Protein AF-A0A6N7M4R5-F1 (afdb_monomer_lite)

Structure (mmCIF, N/CA/C/O backbone):
data_AF-A0A6N7M4R5-F1
#
_entry.id   AF-A0A6N7M4R5-F1
#
loop_
_atom_site.group_PDB
_atom_site.id
_atom_site.type_symbol
_atom_site.label_atom_id
_atom_site.label_alt_id
_atom_site.label_comp_id
_atom_site.label_asym_id
_atom_site.label_entity_id
_atom_site.label_seq_id
_atom_site.pdbx_PDB_ins_code
_atom_site.Cartn_x
_atom_site.Cartn_y
_atom_site.Cartn_z
_atom_site.occupancy
_atom_site.B_iso_or_equiv
_atom_site.auth_seq_id
_atom_site.auth_comp_id
_atom_site.auth_asym_id
_atom_site.auth_atom_id
_atom_site.pdbx_PDB_model_num
ATOM 1 N N . MET A 1 1 ? -28.726 -51.401 -39.408 1.00 42.75 1 MET A N 1
ATOM 2 C CA . MET A 1 1 ? -28.157 -52.614 -40.050 1.00 42.75 1 MET A CA 1
ATOM 3 C C . MET A 1 1 ? -26.645 -52.384 -40.129 1.00 42.75 1 MET A C 1
ATOM 5 O O . MET A 1 1 ? -26.293 -51.389 -40.727 1.00 42.75 1 MET A O 1
ATOM 9 N N . LYS A 1 2 ? -25.696 -53.104 -39.519 1.00 44.41 2 LYS A N 1
ATOM 10 C CA . LYS A 1 2 ? -25.579 -54.486 -39.024 1.00 44.41 2 LYS A CA 1
ATOM 11 C C . LYS A 1 2 ? -24.573 -54.513 -37.855 1.00 44.41 2 LYS A C 1
ATOM 13 O O . LYS A 1 2 ? -23.627 -53.736 -37.839 1.00 44.41 2 LYS A O 1
ATOM 18 N N . LYS A 1 3 ? -24.815 -55.411 -36.899 1.00 46.09 3 LYS A N 1
ATOM 19 C CA . LYS A 1 3 ? -23.907 -55.789 -35.807 1.00 46.09 3 LYS A CA 1
ATOM 20 C C . LYS A 1 3 ? -22.759 -56.659 -36.337 1.00 46.09 3 LYS A C 1
ATOM 22 O O . LYS A 1 3 ? -23.019 -57.433 -37.250 1.00 46.09 3 LYS A O 1
ATOM 27 N N . LEU A 1 4 ? -21.581 -56.586 -35.709 1.00 48.59 4 LEU A N 1
ATOM 28 C CA . LEU A 1 4 ? -20.580 -57.661 -35.503 1.00 48.59 4 LEU A CA 1
ATOM 29 C C . LEU A 1 4 ? -19.401 -56.988 -34.763 1.00 48.59 4 LEU A C 1
ATOM 31 O O . LEU A 1 4 ? -18.758 -56.131 -35.348 1.00 48.59 4 LEU A O 1
ATOM 35 N N . ALA A 1 5 ? -19.140 -57.097 -33.458 1.00 46.94 5 ALA A N 1
ATOM 36 C CA . ALA A 1 5 ? -19.131 -58.211 -32.509 1.00 46.94 5 ALA A CA 1
ATOM 37 C C . ALA A 1 5 ? -18.200 -59.368 -32.914 1.00 46.94 5 ALA A C 1
ATOM 39 O O . ALA A 1 5 ? -18.451 -60.034 -33.911 1.00 46.94 5 ALA A O 1
ATOM 40 N N . SER A 1 6 ? -17.228 -59.645 -32.031 1.00 45.72 6 SER A N 1
ATOM 41 C CA . SER A 1 6 ? -16.276 -60.771 -32.024 1.00 45.72 6 SER A CA 1
ATOM 42 C C . SER A 1 6 ? -15.053 -60.565 -32.932 1.00 45.72 6 SER A C 1
ATOM 44 O O . SER A 1 6 ? -15.195 -60.374 -34.129 1.00 45.72 6 SER A O 1
ATOM 46 N N . LEU A 1 7 ? -13.818 -60.545 -32.422 1.00 45.56 7 LEU A N 1
ATOM 47 C CA . LEU A 1 7 ? -13.189 -61.725 -31.834 1.00 45.56 7 LEU A CA 1
ATOM 48 C C . LEU A 1 7 ? -12.071 -61.352 -30.840 1.00 45.56 7 LEU A C 1
ATOM 50 O O . LEU A 1 7 ? -11.175 -60.570 -31.143 1.00 45.56 7 LEU A O 1
ATOM 54 N N . PHE A 1 8 ? -12.146 -61.966 -29.661 1.00 52.66 8 PHE A N 1
ATOM 55 C CA . PHE A 1 8 ? -11.102 -62.066 -28.644 1.00 52.66 8 PHE A CA 1
ATOM 56 C C . PHE A 1 8 ? -9.754 -62.507 -29.244 1.00 52.66 8 PHE A C 1
ATOM 58 O O . PHE A 1 8 ? -9.657 -63.623 -29.750 1.00 52.66 8 PHE A O 1
ATOM 65 N N . ILE A 1 9 ? -8.697 -61.710 -29.069 1.00 51.97 9 ILE A N 1
ATOM 66 C CA . ILE A 1 9 ? -7.334 -62.243 -28.942 1.00 51.97 9 ILE A CA 1
ATOM 67 C C . ILE A 1 9 ? -6.775 -61.758 -27.609 1.00 51.97 9 ILE A C 1
ATOM 69 O O . ILE A 1 9 ? -6.296 -60.642 -27.435 1.00 51.97 9 ILE A O 1
ATOM 73 N N . ILE A 1 10 ? -6.940 -62.661 -26.653 1.00 54.62 10 ILE A N 1
ATOM 74 C CA . ILE A 1 10 ? -6.154 -62.827 -25.442 1.00 54.62 10 ILE A CA 1
ATOM 75 C C . ILE A 1 10 ? -4.677 -62.734 -25.823 1.00 54.62 10 ILE A C 1
ATOM 77 O O . ILE A 1 10 ? -4.272 -63.417 -26.754 1.00 54.62 10 ILE A O 1
ATOM 81 N N . ILE A 1 11 ? -3.897 -61.941 -25.092 1.00 57.25 11 ILE A N 1
ATOM 82 C CA . ILE A 1 11 ? -2.618 -62.348 -24.497 1.00 57.25 11 ILE A CA 1
ATOM 83 C C . ILE A 1 11 ? -2.231 -61.240 -23.507 1.00 57.25 11 ILE A C 1
ATOM 85 O O . ILE A 1 11 ? -1.875 -60.120 -23.863 1.00 57.25 11 ILE A O 1
ATOM 89 N N . ALA A 1 12 ? -2.364 -61.583 -22.229 1.00 56.31 12 ALA A N 1
ATOM 9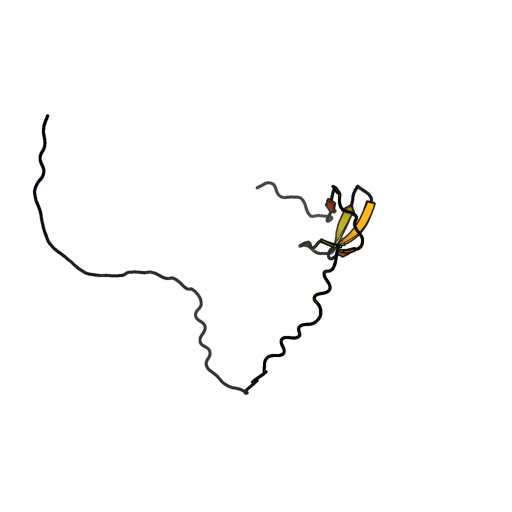0 C CA . ALA A 1 12 ? -1.794 -60.852 -21.119 1.00 56.31 12 ALA A CA 1
ATOM 91 C C . ALA A 1 12 ? -0.269 -60.871 -21.247 1.00 56.31 12 ALA A C 1
ATOM 93 O O . ALA A 1 12 ? 0.337 -61.927 -21.091 1.00 56.31 12 ALA A O 1
ATOM 94 N N . PHE A 1 13 ? 0.346 -59.719 -21.498 1.00 52.47 13 PHE A N 1
ATOM 95 C CA . PHE A 1 13 ? 1.763 -59.518 -21.224 1.00 52.47 13 PHE A CA 1
ATOM 96 C C . PHE A 1 13 ? 1.901 -58.323 -20.283 1.00 52.47 13 PHE A C 1
ATOM 98 O O . PHE A 1 13 ? 1.742 -57.173 -20.670 1.00 52.47 13 PHE A O 1
ATOM 105 N N . PHE A 1 14 ? 2.205 -58.674 -19.036 1.00 52.97 14 PHE A N 1
ATOM 106 C CA . PHE A 1 14 ? 2.961 -57.874 -18.085 1.00 52.97 14 PHE A CA 1
ATOM 107 C C . PHE A 1 14 ? 2.283 -56.597 -17.586 1.00 52.97 14 PHE A C 1
ATOM 109 O O . PHE A 1 14 ? 2.482 -55.487 -18.064 1.00 52.97 14 PHE A O 1
ATOM 116 N N . THR A 1 15 ? 1.565 -56.794 -16.481 1.00 56.84 15 THR A N 1
ATOM 117 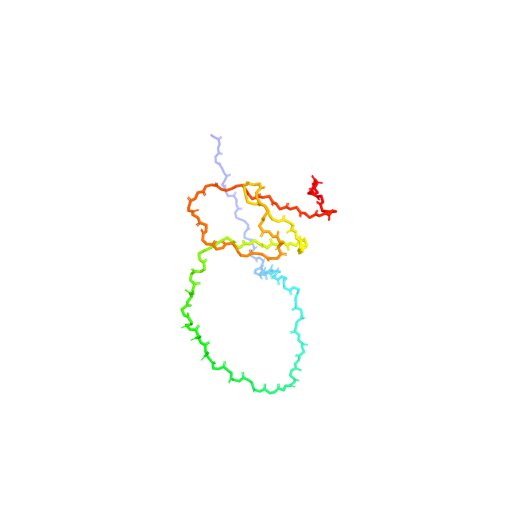C CA . THR A 1 15 ? 1.847 -56.091 -15.222 1.00 56.84 15 THR A CA 1
ATOM 118 C C . THR A 1 15 ? 3.216 -55.401 -15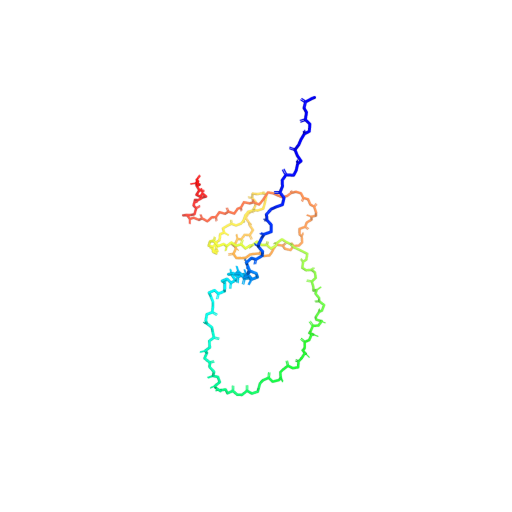.225 1.00 56.84 15 THR A C 1
ATOM 120 O O . THR A 1 15 ? 4.240 -56.012 -14.920 1.00 56.84 15 THR A O 1
ATOM 123 N N . GLY A 1 16 ? 3.214 -54.121 -15.569 1.00 54.06 16 GLY A N 1
ATOM 124 C CA . GLY A 1 16 ? 4.339 -53.220 -15.405 1.00 54.06 16 GLY A CA 1
ATOM 125 C C . GLY A 1 16 ? 3.793 -51.877 -14.958 1.00 54.06 16 GLY A C 1
ATOM 126 O O . GLY A 1 16 ? 3.469 -51.031 -15.784 1.00 54.06 16 GLY A O 1
ATOM 127 N N . CYS A 1 17 ? 3.640 -51.686 -13.648 1.00 59.00 17 CYS A N 1
ATOM 128 C CA . CYS A 1 17 ? 3.418 -50.358 -13.092 1.00 59.00 17 CYS A CA 1
ATOM 129 C C . CYS A 1 17 ? 4.698 -49.540 -13.300 1.00 59.00 17 CYS A C 1
ATOM 131 O O . CYS A 1 17 ? 5.596 -49.581 -12.467 1.00 59.00 17 CYS A O 1
ATOM 133 N N . ALA A 1 18 ? 4.791 -48.791 -14.395 1.00 56.97 18 ALA A N 1
ATOM 134 C CA . ALA A 1 18 ? 5.748 -47.698 -14.510 1.00 56.97 18 ALA A CA 1
ATOM 135 C C . ALA A 1 18 ? 5.079 -46.417 -13.988 1.00 56.97 18 ALA A C 1
ATOM 137 O O . ALA A 1 18 ? 4.752 -45.515 -14.756 1.00 56.97 18 ALA A O 1
ATOM 138 N N . THR A 1 19 ? 4.832 -46.340 -12.673 1.00 58.81 19 THR A N 1
ATOM 139 C CA . THR A 1 19 ? 4.612 -45.032 -12.043 1.00 58.81 19 THR A CA 1
ATOM 140 C C . THR A 1 19 ? 5.979 -44.378 -11.917 1.00 58.81 19 THR A C 1
ATOM 142 O O . THR A 1 19 ? 6.724 -44.579 -10.964 1.00 58.81 19 THR A O 1
ATOM 145 N N . SER A 1 20 ? 6.353 -43.649 -12.962 1.00 57.59 20 SER A N 1
ATOM 146 C CA . SER A 1 20 ? 7.431 -42.668 -12.919 1.00 57.59 20 SER A CA 1
ATOM 147 C C . SER A 1 20 ? 6.987 -41.529 -11.995 1.00 57.59 20 SER A C 1
ATOM 149 O O . SER A 1 20 ? 6.595 -40.455 -12.447 1.00 57.59 20 SER A O 1
ATOM 151 N N . SER A 1 21 ? 6.997 -41.772 -10.690 1.00 59.06 21 SER A N 1
ATOM 152 C CA . SER A 1 21 ? 6.886 -40.716 -9.693 1.00 59.06 21 SER A CA 1
ATOM 153 C C . SER A 1 21 ? 8.274 -40.104 -9.554 1.00 59.06 21 SER A C 1
ATOM 155 O O . SER A 1 21 ? 9.098 -40.564 -8.772 1.00 59.06 21 SER A O 1
ATOM 157 N N . GLY A 1 22 ? 8.562 -39.113 -10.396 1.00 56.16 22 GLY A N 1
ATOM 158 C CA . GLY A 1 22 ? 9.760 -38.300 -10.262 1.00 56.16 22 GLY A CA 1
ATOM 159 C C . GLY A 1 22 ? 9.631 -37.397 -9.041 1.00 56.16 22 GLY A C 1
ATOM 160 O O . GLY A 1 22 ? 8.877 -36.430 -9.070 1.00 56.16 22 GLY A O 1
ATOM 161 N N . THR A 1 23 ? 10.380 -37.689 -7.985 1.00 53.22 23 THR A N 1
ATOM 162 C CA . THR A 1 23 ? 10.786 -36.690 -6.994 1.00 53.22 23 THR A CA 1
ATOM 163 C C . THR A 1 23 ? 12.274 -36.450 -7.204 1.00 53.22 23 THR A C 1
ATOM 165 O O . THR A 1 23 ? 13.102 -37.245 -6.766 1.00 53.22 23 THR A O 1
ATOM 168 N N . ILE A 1 24 ? 12.620 -35.380 -7.924 1.00 58.53 24 ILE A N 1
ATOM 169 C CA . ILE A 1 24 ? 13.991 -34.860 -7.956 1.00 58.53 24 ILE A CA 1
ATOM 170 C C . ILE A 1 24 ? 14.231 -34.173 -6.616 1.00 58.53 24 ILE A C 1
ATOM 172 O O . ILE A 1 24 ? 14.111 -32.962 -6.526 1.00 58.53 24 ILE A O 1
ATOM 176 N N . TYR A 1 25 ? 14.500 -34.962 -5.582 1.00 58.06 25 TYR A N 1
ATOM 177 C CA . TYR A 1 25 ? 15.187 -34.532 -4.369 1.00 58.06 25 TYR A CA 1
ATOM 178 C C . TYR A 1 25 ? 15.953 -35.757 -3.857 1.00 58.06 25 TYR A C 1
ATOM 180 O O . TYR A 1 25 ? 15.400 -36.610 -3.167 1.00 58.06 25 TYR A O 1
ATOM 188 N N . GLU A 1 26 ? 17.211 -35.892 -4.284 1.00 52.53 26 GLU A N 1
ATOM 189 C CA . GLU A 1 26 ? 18.192 -36.660 -3.519 1.00 52.53 26 GLU A CA 1
ATOM 190 C C . GLU A 1 26 ? 18.460 -35.858 -2.254 1.00 52.53 26 GLU A C 1
ATOM 192 O O . GLU A 1 26 ? 19.034 -34.773 -2.320 1.00 52.53 26 GLU A O 1
ATOM 197 N N . ASP A 1 27 ? 18.033 -36.383 -1.114 1.00 56.47 27 ASP A N 1
ATOM 198 C CA . ASP A 1 27 ? 18.514 -35.894 0.164 1.00 56.47 27 ASP A CA 1
ATOM 199 C C . ASP A 1 27 ? 18.976 -37.097 0.980 1.00 56.47 27 ASP A C 1
ATOM 201 O O . ASP A 1 27 ? 18.185 -37.825 1.581 1.00 56.47 27 ASP A O 1
ATOM 205 N N . THR A 1 28 ? 20.281 -37.358 0.930 1.00 55.41 28 THR A N 1
ATOM 206 C CA . THR A 1 28 ? 20.948 -38.265 1.863 1.00 55.41 28 THR A CA 1
ATOM 207 C C . THR A 1 28 ? 22.322 -37.715 2.221 1.00 55.41 28 THR A C 1
ATOM 209 O O . THR A 1 28 ? 23.322 -38.038 1.580 1.00 55.41 28 THR A O 1
ATOM 212 N N . VAL A 1 29 ? 22.387 -36.944 3.306 1.00 60.50 29 VAL A N 1
ATOM 213 C CA . VAL A 1 29 ? 23.576 -36.911 4.164 1.00 60.50 29 VAL A CA 1
ATOM 214 C C . VAL A 1 29 ? 23.156 -37.431 5.534 1.00 60.50 29 VAL A C 1
ATOM 216 O O . VAL A 1 29 ? 22.353 -36.828 6.242 1.00 60.50 29 VAL A O 1
ATOM 219 N N . ALA A 1 30 ? 23.658 -38.618 5.861 1.00 49.88 30 ALA A N 1
ATOM 220 C CA . ALA A 1 30 ? 23.448 -39.275 7.137 1.00 49.88 30 ALA A CA 1
ATOM 221 C C . ALA A 1 30 ? 24.276 -38.592 8.241 1.00 49.88 30 ALA A C 1
ATOM 223 O O . ALA A 1 30 ? 25.460 -38.355 8.033 1.00 49.88 30 ALA A O 1
ATOM 224 N N . ALA A 1 31 ? 23.588 -38.311 9.359 1.00 53.62 31 ALA A N 1
ATOM 225 C CA . ALA A 1 31 ? 23.982 -38.253 10.781 1.00 53.62 31 ALA A CA 1
ATOM 226 C C . ALA A 1 31 ? 25.437 -37.850 11.132 1.00 53.62 31 ALA A C 1
ATOM 228 O O . ALA A 1 31 ? 26.395 -38.374 10.591 1.00 53.62 31 ALA A O 1
ATOM 229 N N . GLU A 1 32 ? 25.702 -36.979 12.108 1.00 53.59 32 GLU A N 1
ATOM 230 C CA . GLU A 1 32 ? 25.272 -37.049 13.511 1.00 53.59 32 GLU A CA 1
ATOM 231 C C . GLU A 1 32 ? 25.341 -35.651 14.162 1.00 53.59 32 GLU A C 1
ATOM 233 O O . GLU A 1 32 ? 26.3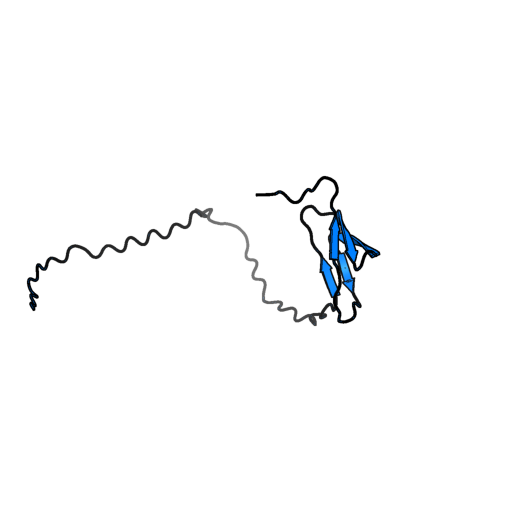16 -34.933 13.968 1.00 53.59 32 GLU A O 1
ATOM 238 N N . SER A 1 33 ? 24.357 -35.281 14.991 1.00 42.97 33 SER A N 1
ATOM 239 C CA . SER A 1 33 ? 24.599 -34.813 16.369 1.00 42.97 33 SER A CA 1
ATOM 240 C C . SER A 1 33 ? 23.328 -34.236 17.005 1.00 42.97 33 SER A C 1
ATOM 242 O O . SER A 1 33 ? 22.727 -33.282 16.519 1.00 42.97 33 SER A O 1
ATOM 244 N N . SER A 1 34 ? 23.020 -34.782 18.180 1.00 51.31 34 SER A N 1
ATOM 245 C CA . SER A 1 34 ? 22.201 -34.234 19.266 1.00 51.31 34 SER A CA 1
ATOM 246 C C . SER A 1 34 ? 20.671 -34.238 19.127 1.00 51.31 34 SER A C 1
ATOM 248 O O . SER A 1 34 ? 20.040 -33.479 18.401 1.00 51.31 34 SER A O 1
ATOM 250 N N . GLN A 1 35 ? 20.080 -35.094 19.966 1.00 52.78 35 GLN A N 1
ATOM 251 C CA . GLN A 1 35 ? 18.723 -34.999 20.488 1.00 52.78 35 GLN A CA 1
ATOM 252 C C . GLN A 1 35 ? 18.325 -33.555 20.825 1.00 52.78 35 GLN A C 1
ATOM 254 O O . GLN A 1 35 ? 18.827 -32.969 21.780 1.00 52.78 35 GLN A O 1
ATOM 259 N N . GLY A 1 36 ? 17.312 -33.066 20.117 1.00 40.12 36 GLY A N 1
ATOM 260 C CA . GLY A 1 36 ? 16.447 -31.969 20.530 1.00 40.12 36 GLY A CA 1
ATOM 261 C C . GLY A 1 36 ? 15.001 -32.446 20.569 1.00 40.12 36 GLY A C 1
ATOM 262 O O . GLY A 1 36 ? 14.194 -32.106 19.713 1.00 40.12 36 GLY A O 1
ATOM 263 N N . LYS A 1 37 ? 14.673 -33.277 21.560 1.00 49.59 37 LYS A N 1
ATOM 264 C CA . LYS A 1 37 ? 13.297 -33.556 21.978 1.00 49.59 37 LYS A CA 1
ATOM 265 C C . LYS A 1 37 ? 12.716 -32.261 22.563 1.00 49.59 37 LYS A C 1
ATOM 267 O O . LYS A 1 37 ? 12.856 -32.030 23.757 1.00 49.59 37 LYS A O 1
ATOM 272 N N . GLY A 1 38 ? 12.104 -31.427 21.728 1.00 42.97 38 GLY A N 1
ATOM 273 C CA . GLY A 1 38 ? 11.195 -30.357 22.151 1.00 42.97 38 GLY A CA 1
ATOM 274 C C . GLY A 1 38 ? 9.773 -30.777 21.795 1.00 42.97 38 GLY A C 1
ATOM 275 O O . GLY A 1 38 ? 9.348 -30.624 20.661 1.00 42.97 38 GLY A O 1
ATOM 276 N N . THR A 1 39 ? 9.117 -31.605 22.607 1.00 38.84 39 THR A N 1
ATOM 277 C CA . THR A 1 39 ? 8.015 -31.156 23.478 1.00 38.84 39 THR A CA 1
ATOM 278 C C . THR A 1 39 ? 7.222 -29.987 22.900 1.00 38.84 39 THR A C 1
ATOM 280 O O . THR A 1 39 ? 7.662 -28.843 22.949 1.00 38.84 39 THR A O 1
ATOM 283 N N . VAL A 1 40 ? 6.032 -30.336 22.411 1.00 59.25 40 VAL A N 1
ATOM 284 C CA . VAL A 1 40 ? 4.840 -29.502 22.264 1.00 59.25 40 VAL A CA 1
ATOM 285 C C . VAL A 1 40 ? 4.862 -28.333 23.248 1.00 59.25 40 VAL A C 1
ATOM 287 O O . VAL A 1 40 ? 4.687 -28.515 24.451 1.00 59.25 40 VAL A O 1
ATOM 290 N N . ALA A 1 41 ? 5.053 -27.135 22.717 1.00 46.75 41 ALA A N 1
ATOM 291 C CA . ALA A 1 41 ? 4.461 -25.937 23.272 1.00 46.75 41 ALA A CA 1
ATOM 292 C C . ALA A 1 41 ? 3.565 -25.389 22.166 1.00 46.75 41 ALA A C 1
ATOM 294 O O . ALA A 1 41 ? 3.923 -24.477 21.429 1.00 46.75 41 ALA A O 1
ATOM 295 N N . GLU A 1 42 ? 2.408 -26.033 22.030 1.00 58.88 42 GLU A N 1
ATOM 296 C CA . GLU A 1 42 ? 1.214 -25.382 21.526 1.00 58.88 42 GLU A CA 1
ATOM 297 C C . GLU A 1 42 ? 0.941 -24.209 22.464 1.00 58.88 42 GLU A C 1
ATOM 299 O O . GLU A 1 42 ? 0.291 -24.325 23.504 1.00 58.88 42 GLU A O 1
ATOM 304 N N . GLN A 1 43 ? 1.574 -23.083 22.160 1.00 50.66 43 GLN A N 1
ATOM 305 C CA . GLN A 1 43 ? 1.200 -21.823 22.751 1.00 50.66 43 GLN A CA 1
ATOM 306 C C . GLN A 1 43 ? -0.074 -21.422 22.028 1.00 50.66 43 GLN A C 1
ATOM 308 O O . GLN A 1 43 ? -0.040 -20.711 21.030 1.00 50.66 43 GLN A O 1
ATOM 313 N N . ASN A 1 44 ? -1.201 -21.891 22.566 1.00 64.75 44 ASN A N 1
ATOM 314 C CA . ASN A 1 44 ? -2.477 -21.198 22.466 1.00 64.75 44 ASN A CA 1
ATOM 315 C C . ASN A 1 44 ? -2.305 -19.834 23.158 1.00 64.75 44 ASN A C 1
ATOM 317 O O . ASN A 1 44 ? -2.801 -19.600 24.261 1.00 64.75 44 ASN A O 1
ATOM 321 N N . ALA A 1 45 ? -1.506 -18.956 22.546 1.00 67.50 45 ALA A N 1
ATOM 322 C CA . ALA A 1 45 ? -1.664 -17.531 22.718 1.00 67.50 45 ALA A CA 1
ATOM 323 C C . ALA A 1 45 ? -3.072 -17.214 22.205 1.00 67.50 45 ALA A C 1
ATOM 325 O O . ALA A 1 45 ? -3.494 -17.832 21.224 1.00 67.50 45 ALA A O 1
ATOM 326 N N . PRO A 1 46 ? -3.828 -16.315 22.853 1.00 59.53 46 PRO A N 1
ATOM 327 C CA . PRO A 1 46 ? -5.015 -15.791 22.205 1.00 59.53 46 PRO A CA 1
ATOM 328 C C . PRO A 1 46 ? -4.544 -15.272 20.847 1.00 59.53 46 PRO A C 1
ATOM 330 O O . PRO A 1 46 ? -3.691 -14.385 20.801 1.00 59.53 46 PRO A O 1
ATOM 333 N N . GLU A 1 47 ? -4.999 -15.901 19.760 1.00 61.66 47 GLU A N 1
ATOM 334 C CA . GLU A 1 47 ? -4.889 -15.320 18.432 1.00 61.66 47 GLU A CA 1
ATOM 335 C C . GLU A 1 47 ? -5.589 -13.974 18.566 1.00 61.66 47 GLU A C 1
ATOM 337 O O . GLU A 1 47 ? -6.817 -13.893 18.611 1.00 61.66 47 GLU A O 1
ATOM 342 N N . GLU A 1 48 ? -4.808 -12.913 18.778 1.00 63.97 48 GLU A N 1
ATOM 343 C CA . GLU A 1 48 ? -5.312 -11.571 18.598 1.00 63.97 48 GLU A CA 1
ATOM 344 C C . GLU A 1 48 ? -5.735 -11.544 17.142 1.00 63.97 48 GLU A C 1
ATOM 346 O O . GLU A 1 48 ? -4.894 -11.501 16.242 1.00 63.97 48 GLU A O 1
ATOM 351 N N . GLU A 1 49 ? -7.043 -11.663 16.913 1.00 65.62 49 GLU A N 1
ATOM 352 C CA . GLU A 1 49 ? -7.645 -11.398 15.622 1.00 65.62 49 GLU A CA 1
ATOM 353 C C . GLU A 1 49 ? -7.287 -9.950 15.291 1.00 65.62 49 GLU A C 1
ATOM 355 O O . GLU A 1 49 ? -7.988 -9.011 15.675 1.00 65.62 49 GLU A O 1
ATOM 360 N N . LYS A 1 50 ? -6.133 -9.754 14.647 1.00 63.47 50 LYS A N 1
ATOM 361 C CA . LYS A 1 50 ? -5.684 -8.449 14.193 1.00 63.47 50 LYS A CA 1
ATOM 362 C C . LYS A 1 50 ? -6.678 -8.004 13.139 1.00 63.47 50 LYS A C 1
ATOM 364 O O . LYS A 1 50 ? -6.632 -8.418 11.984 1.00 63.47 50 LYS A O 1
ATOM 369 N N . GLN A 1 51 ? -7.631 -7.188 13.570 1.00 79.50 51 GLN A N 1
ATOM 370 C CA . GLN A 1 51 ? -8.628 -6.600 12.694 1.00 79.50 51 GLN A CA 1
ATOM 371 C C . GLN A 1 51 ? -7.956 -5.469 11.920 1.00 79.50 51 GLN A C 1
ATOM 373 O O . GLN A 1 51 ? -7.865 -4.329 12.379 1.00 79.50 51 GLN A O 1
ATOM 378 N N . GLY A 1 52 ? -7.456 -5.806 10.737 1.00 88.12 52 GLY A N 1
ATOM 379 C CA . GLY A 1 52 ? -6.743 -4.867 9.892 1.00 88.12 52 GLY A CA 1
ATOM 380 C C . GLY A 1 52 ? -6.549 -5.379 8.475 1.00 88.12 52 GLY A C 1
ATOM 381 O O . GLY A 1 52 ? -6.959 -6.484 8.119 1.00 88.12 52 GLY A O 1
ATOM 382 N N . LEU A 1 53 ? -5.942 -4.531 7.656 1.00 90.69 53 LEU A N 1
ATOM 383 C CA . LEU A 1 53 ? -5.509 -4.858 6.307 1.00 90.69 53 LEU A CA 1
ATOM 384 C C . LEU A 1 53 ? -3.983 -4.934 6.301 1.00 90.69 53 LEU A C 1
ATOM 386 O O . LEU A 1 53 ? -3.315 -3.911 6.448 1.00 90.69 53 LEU A O 1
ATOM 390 N N . GLU A 1 54 ? -3.446 -6.141 6.147 1.00 93.94 54 GLU A N 1
ATOM 391 C CA . GLU A 1 54 ? -2.015 -6.369 5.954 1.00 93.94 54 GLU A CA 1
ATOM 392 C C . GLU A 1 54 ? -1.676 -6.309 4.461 1.00 93.94 54 GLU A C 1
ATOM 394 O O . GLU A 1 54 ? -2.353 -6.921 3.630 1.00 93.94 54 GLU A O 1
ATOM 399 N N . ILE A 1 55 ? -0.646 -5.538 4.113 1.00 94.88 55 ILE A N 1
ATOM 400 C CA . ILE A 1 55 ? -0.195 -5.342 2.736 1.00 94.88 55 ILE A CA 1
ATOM 401 C C . ILE A 1 55 ? 1.305 -5.616 2.677 1.00 94.88 55 ILE A C 1
ATOM 403 O O . ILE A 1 55 ? 2.114 -4.910 3.283 1.00 94.88 55 ILE A O 1
ATOM 407 N N . LEU A 1 56 ? 1.656 -6.635 1.898 1.00 95.75 56 LEU A N 1
ATOM 408 C CA . LEU A 1 56 ? 3.018 -7.081 1.631 1.00 95.75 56 LEU A CA 1
ATOM 409 C C . LEU A 1 56 ? 3.315 -6.899 0.139 1.00 95.75 56 LEU A C 1
ATOM 411 O O . LEU A 1 56 ? 2.413 -7.030 -0.693 1.00 95.75 56 LEU A O 1
ATOM 415 N N . SER A 1 57 ? 4.566 -6.611 -0.215 1.00 93.62 57 SER A N 1
ATOM 416 C CA . SER A 1 57 ? 5.000 -6.575 -1.613 1.00 93.62 57 SER A CA 1
ATOM 417 C C . SER A 1 57 ? 6.415 -7.104 -1.774 1.00 93.62 57 SER A C 1
ATOM 419 O O . SER A 1 57 ? 7.236 -6.980 -0.871 1.00 93.62 57 SER A O 1
ATOM 421 N N . ASP A 1 58 ? 6.685 -7.630 -2.964 1.00 91.69 58 ASP A N 1
ATOM 422 C CA . ASP A 1 58 ? 8.021 -7.936 -3.459 1.00 91.69 58 ASP A CA 1
ATOM 423 C C . ASP A 1 58 ? 8.178 -7.229 -4.821 1.00 91.69 58 ASP A C 1
ATOM 425 O O . ASP A 1 58 ? 7.436 -7.552 -5.756 1.00 91.69 58 ASP A O 1
ATOM 429 N N . PRO A 1 59 ? 9.035 -6.200 -4.944 1.00 91.94 59 PRO A N 1
ATOM 430 C CA . PRO A 1 59 ? 9.999 -5.722 -3.948 1.00 91.94 59 PRO A CA 1
ATOM 431 C C . PRO A 1 59 ? 9.352 -5.031 -2.735 1.00 91.94 59 PRO A C 1
ATOM 433 O O . PRO A 1 59 ? 8.270 -4.443 -2.836 1.00 91.94 59 PRO A O 1
ATOM 436 N N . GLU A 1 60 ? 10.053 -5.069 -1.600 1.00 92.50 60 GLU A N 1
ATOM 437 C CA . GLU A 1 60 ? 9.699 -4.320 -0.388 1.00 92.50 60 GLU A CA 1
ATOM 438 C C . GLU A 1 60 ? 9.794 -2.797 -0.608 1.00 92.50 60 GLU A C 1
ATOM 440 O O . GLU A 1 60 ? 10.305 -2.308 -1.628 1.00 92.50 60 GLU A O 1
ATOM 445 N N . GLU A 1 61 ? 9.309 -2.027 0.368 1.00 94.50 61 GLU A N 1
ATOM 446 C CA . GLU A 1 61 ? 9.312 -0.562 0.363 1.00 94.50 61 GLU A CA 1
ATOM 447 C C . GLU A 1 61 ? 8.544 0.038 -0.830 1.00 94.50 61 GLU A C 1
ATOM 449 O O . GLU A 1 61 ? 9.032 0.937 -1.528 1.00 94.50 61 GLU A O 1
ATOM 454 N N . ALA A 1 62 ? 7.355 -0.494 -1.112 1.00 96.44 62 ALA A N 1
ATOM 455 C CA . ALA A 1 62 ? 6.417 0.083 -2.068 1.00 96.44 62 ALA A CA 1
ATOM 456 C C . ALA A 1 62 ? 5.446 1.031 -1.351 1.00 96.44 62 ALA A C 1
ATOM 458 O O . ALA A 1 62 ? 4.941 0.720 -0.276 1.00 96.44 62 ALA A O 1
ATOM 459 N N . GLU A 1 63 ? 5.160 2.181 -1.952 1.00 96.88 63 GLU A N 1
ATOM 460 C CA . GLU A 1 63 ? 4.216 3.173 -1.444 1.00 96.88 63 GLU A CA 1
ATOM 461 C C . GLU A 1 63 ? 2.788 2.631 -1.490 1.00 96.88 63 GLU A C 1
ATOM 463 O O . GLU A 1 63 ? 2.303 2.207 -2.541 1.00 96.88 63 GLU A O 1
ATOM 468 N N . VAL A 1 64 ? 2.096 2.677 -0.354 1.00 96.56 64 VAL A N 1
ATOM 469 C CA . VAL A 1 64 ? 0.718 2.211 -0.208 1.00 96.56 64 VAL A CA 1
ATOM 470 C C . VAL A 1 64 ? -0.210 3.401 -0.034 1.00 96.56 64 VAL A C 1
ATOM 472 O O . VAL A 1 64 ? -0.042 4.221 0.870 1.00 96.56 64 VAL A O 1
ATOM 475 N N . TYR A 1 65 ? -1.250 3.451 -0.861 1.00 96.31 65 TYR A N 1
ATOM 476 C CA . TYR A 1 65 ? -2.322 4.429 -0.767 1.00 96.31 65 TYR A CA 1
ATOM 477 C C . TYR A 1 65 ? -3.670 3.743 -0.572 1.00 96.31 65 TYR A C 1
ATOM 479 O O . TYR A 1 65 ? -4.019 2.825 -1.314 1.00 96.31 65 TYR A O 1
ATOM 487 N N . LEU A 1 66 ? -4.467 4.253 0.364 1.00 95.38 66 LEU A N 1
ATOM 488 C CA . LEU A 1 66 ? -5.845 3.835 0.600 1.00 95.38 66 LEU A CA 1
ATOM 489 C C . LEU A 1 66 ? -6.780 5.004 0.284 1.00 95.38 66 LEU A C 1
ATOM 491 O O . LEU A 1 66 ? -6.690 6.060 0.905 1.00 95.38 66 LEU A O 1
ATOM 495 N N . ASN A 1 67 ? -7.663 4.843 -0.704 1.00 95.00 67 ASN A N 1
ATOM 496 C CA . ASN A 1 67 ? -8.542 5.913 -1.199 1.00 95.00 67 ASN A CA 1
ATOM 497 C C . ASN A 1 67 ? -7.778 7.218 -1.496 1.00 95.00 67 ASN A C 1
ATOM 499 O O . ASN A 1 67 ? -8.219 8.300 -1.119 1.00 95.00 67 ASN A O 1
ATOM 503 N N . ASN A 1 68 ? -6.613 7.100 -2.145 1.00 94.44 68 ASN A N 1
ATOM 504 C CA . ASN A 1 68 ? -5.714 8.212 -2.486 1.00 94.44 68 ASN A CA 1
ATOM 505 C C . ASN A 1 68 ? -4.994 8.881 -1.297 1.00 94.44 68 ASN A C 1
ATOM 507 O O . ASN A 1 68 ? -4.256 9.839 -1.515 1.00 94.44 68 ASN A O 1
ATOM 511 N N . SER A 1 69 ? -5.147 8.380 -0.068 1.00 95.69 69 SER A N 1
ATOM 512 C CA . SER A 1 69 ? -4.369 8.819 1.097 1.00 95.69 69 SER A CA 1
ATOM 513 C C . SER A 1 69 ? -3.165 7.900 1.309 1.00 95.69 69 SER A C 1
ATOM 515 O O . SER A 1 69 ? -3.310 6.682 1.251 1.00 95.69 69 SER A O 1
ATOM 517 N N . PHE A 1 70 ? -1.978 8.473 1.517 1.00 96.00 70 PHE A N 1
ATOM 518 C CA . PHE A 1 70 ? -0.748 7.715 1.757 1.00 96.00 70 PHE A CA 1
ATOM 519 C C . PHE A 1 70 ? -0.782 7.063 3.142 1.00 96.00 70 PHE A C 1
ATOM 521 O O . PHE A 1 70 ? -0.991 7.750 4.141 1.00 96.00 70 PHE A O 1
ATOM 528 N N . MET A 1 71 ? -0.581 5.747 3.188 1.00 96.00 71 MET A N 1
ATOM 529 C CA . MET A 1 71 ? -0.603 4.951 4.419 1.00 96.00 71 MET A CA 1
ATOM 530 C C . MET A 1 71 ? 0.808 4.625 4.917 1.00 96.00 71 MET A C 1
ATOM 532 O O . MET A 1 71 ? 1.007 4.476 6.117 1.00 96.00 71 MET A O 1
ATOM 536 N N . GLY A 1 72 ? 1.786 4.528 4.012 1.00 96.19 72 GLY A N 1
ATOM 537 C CA . GLY A 1 72 ? 3.162 4.167 4.340 1.00 96.19 72 GLY A CA 1
ATOM 538 C C . GLY A 1 72 ? 3.815 3.326 3.250 1.00 96.19 72 GLY A C 1
ATOM 539 O O . GLY A 1 72 ? 3.373 3.329 2.100 1.00 96.19 72 GLY A O 1
ATOM 540 N N . LEU A 1 73 ? 4.871 2.610 3.629 1.00 97.19 73 LEU A N 1
ATOM 541 C CA . LEU A 1 73 ? 5.590 1.677 2.767 1.00 97.19 73 LEU A CA 1
ATOM 542 C C . LEU A 1 73 ? 5.282 0.236 3.186 1.00 97.19 73 LEU A C 1
ATOM 544 O O . LEU A 1 73 ? 5.100 -0.024 4.372 1.00 97.19 73 LEU A O 1
ATOM 548 N N . THR A 1 74 ? 5.229 -0.694 2.237 1.00 96.56 74 THR A N 1
ATOM 549 C CA . THR A 1 74 ? 5.161 -2.133 2.534 1.00 96.56 74 THR A CA 1
ATOM 550 C C . THR A 1 74 ? 6.465 -2.640 3.170 1.00 96.56 74 THR A C 1
ATOM 552 O O . THR A 1 74 ? 7.540 -2.177 2.776 1.00 96.56 74 THR A O 1
ATOM 555 N N . PRO A 1 75 ? 6.411 -3.641 4.072 1.00 95.94 75 PRO A N 1
ATOM 556 C CA . PRO A 1 75 ? 5.230 -4.232 4.724 1.00 95.94 75 PRO A CA 1
ATOM 557 C C . PRO A 1 75 ? 4.473 -3.268 5.654 1.00 95.94 75 PRO A C 1
ATOM 559 O O . PRO A 1 75 ? 5.091 -2.571 6.455 1.00 95.94 75 PRO A O 1
ATOM 562 N N . ILE A 1 76 ? 3.135 -3.262 5.600 1.00 95.31 76 ILE A N 1
ATOM 563 C CA . ILE A 1 76 ? 2.307 -2.434 6.496 1.00 95.31 76 ILE A CA 1
ATOM 564 C C . ILE A 1 76 ? 1.030 -3.147 6.949 1.00 95.31 76 ILE A C 1
ATOM 566 O O . ILE A 1 76 ? 0.360 -3.811 6.160 1.00 95.31 76 ILE A O 1
ATOM 570 N N . LEU A 1 77 ? 0.670 -2.949 8.220 1.00 93.94 77 LEU A N 1
ATOM 571 C CA . LEU A 1 77 ? -0.613 -3.336 8.801 1.00 93.94 77 LEU A CA 1
ATOM 572 C C . LEU A 1 77 ? -1.439 -2.079 9.093 1.00 93.94 77 LEU A C 1
ATOM 574 O O . LEU A 1 77 ? -1.028 -1.230 9.883 1.00 93.94 77 LEU A O 1
ATOM 578 N N . ILE A 1 78 ? -2.610 -1.968 8.467 1.00 92.31 78 ILE A N 1
ATOM 579 C CA . ILE A 1 78 ? -3.551 -0.871 8.704 1.00 92.31 78 ILE A CA 1
ATOM 580 C C . ILE A 1 78 ? -4.674 -1.380 9.609 1.00 92.31 78 ILE A C 1
ATOM 582 O O . ILE A 1 78 ? -5.561 -2.112 9.165 1.00 92.31 78 ILE A O 1
ATOM 586 N N . GLU A 1 79 ? -4.636 -0.990 10.877 1.00 91.81 79 GLU A N 1
ATOM 587 C CA . GLU A 1 79 ? -5.633 -1.359 11.887 1.00 91.81 79 GLU A CA 1
ATOM 588 C C . GLU A 1 79 ? -6.828 -0.390 11.891 1.00 91.81 79 GLU A C 1
ATOM 590 O O . GLU A 1 79 ? -6.751 0.736 11.393 1.00 91.81 79 GLU A O 1
ATOM 595 N N . GLY A 1 80 ? -7.963 -0.815 12.454 1.00 88.56 80 GLY A N 1
ATOM 596 C CA . GLY A 1 80 ? -9.109 0.081 12.682 1.00 88.56 80 GLY A CA 1
ATOM 597 C C . GLY A 1 80 ? -9.861 0.515 11.416 1.00 88.56 80 GLY A C 1
ATOM 598 O O . GLY A 1 80 ? -10.611 1.495 11.437 1.00 88.56 80 GLY A O 1
ATOM 599 N N . ILE A 1 81 ? -9.700 -0.210 10.306 1.00 87.69 81 ILE A N 1
ATOM 600 C CA . ILE A 1 81 ? -10.480 0.015 9.086 1.00 87.69 81 ILE A CA 1
ATOM 601 C C . ILE A 1 81 ? -11.941 -0.397 9.309 1.00 87.69 81 ILE A C 1
ATOM 603 O O . ILE A 1 81 ? -12.258 -1.516 9.711 1.00 87.69 81 ILE A O 1
ATOM 607 N N . SER A 1 82 ? -12.858 0.520 9.002 1.00 89.12 82 SER A N 1
ATOM 608 C CA . SER A 1 82 ? -14.290 0.219 8.973 1.00 89.12 82 SER A CA 1
ATOM 609 C C . SER A 1 82 ? -14.639 -0.686 7.791 1.00 89.12 82 SER A C 1
ATOM 611 O O . SER A 1 82 ? -13.984 -0.672 6.754 1.00 89.12 82 SER A O 1
ATOM 613 N N . ARG A 1 83 ? -15.720 -1.464 7.899 1.00 86.75 83 ARG A N 1
ATOM 614 C CA . ARG A 1 83 ? -16.199 -2.265 6.763 1.00 86.75 83 ARG A CA 1
ATOM 615 C C . ARG A 1 83 ? -16.626 -1.343 5.621 1.00 86.75 83 ARG A C 1
ATOM 617 O O . ARG A 1 83 ? -17.430 -0.435 5.817 1.00 86.75 83 ARG A O 1
ATOM 624 N N . GLY A 1 84 ? -16.122 -1.601 4.420 1.00 90.50 84 GLY A N 1
ATOM 625 C CA . GLY A 1 84 ? -16.407 -0.770 3.259 1.00 90.50 84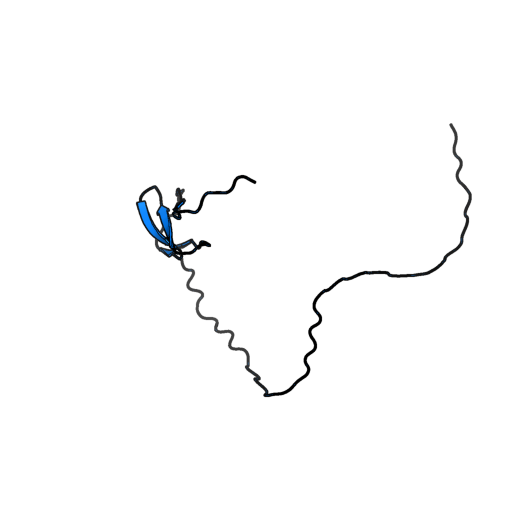 GLY A CA 1
ATOM 626 C C . GLY A 1 84 ? -15.625 -1.200 2.028 1.00 90.50 84 GLY A C 1
ATOM 627 O O . GLY A 1 84 ? -14.913 -2.202 2.039 1.00 90.50 84 GLY A O 1
ATOM 628 N N . ARG A 1 85 ? -15.769 -0.431 0.947 1.00 92.19 85 ARG A N 1
ATOM 629 C CA . ARG A 1 85 ? -14.946 -0.588 -0.254 1.00 92.19 85 ARG A CA 1
ATOM 630 C C . ARG A 1 85 ? -13.828 0.437 -0.223 1.00 92.19 85 ARG A C 1
ATOM 632 O O . ARG A 1 85 ? -14.097 1.631 -0.111 1.00 92.19 85 ARG A O 1
ATOM 639 N N . TYR A 1 86 ? -12.606 -0.041 -0.390 1.00 93.38 86 TYR A N 1
ATOM 640 C CA . TYR A 1 86 ? -11.415 0.787 -0.440 1.00 93.38 86 TYR A CA 1
ATOM 641 C C . TYR A 1 86 ? -10.689 0.565 -1.759 1.00 93.38 86 TYR A C 1
ATOM 643 O O . TYR A 1 86 ? -10.640 -0.552 -2.276 1.00 93.38 86 TYR A O 1
ATOM 651 N N . ARG A 1 87 ? -10.126 1.636 -2.308 1.00 95.25 87 ARG A N 1
ATOM 652 C CA . ARG A 1 87 ? -9.175 1.558 -3.412 1.00 95.25 87 ARG A CA 1
ATOM 653 C C . ARG A 1 87 ? -7.775 1.503 -2.824 1.00 95.25 87 ARG A C 1
ATOM 655 O O . ARG A 1 87 ? -7.343 2.484 -2.227 1.00 95.25 87 ARG A O 1
ATOM 662 N N . VAL A 1 88 ? -7.097 0.379 -3.012 1.00 95.25 88 VAL A N 1
ATOM 663 C CA . VAL A 1 88 ? -5.685 0.224 -2.661 1.00 95.25 88 VAL A CA 1
ATOM 664 C C . VAL A 1 88 ? -4.855 0.478 -3.914 1.00 95.25 88 VAL A C 1
ATOM 666 O O . VAL A 1 88 ? -5.096 -0.147 -4.946 1.00 95.25 88 VAL A O 1
ATOM 669 N N . THR A 1 89 ? -3.900 1.397 -3.827 1.00 95.06 89 THR A N 1
ATOM 670 C CA . THR A 1 89 ? -2.895 1.628 -4.870 1.00 95.06 89 THR A CA 1
ATOM 671 C C . THR A 1 89 ? -1.528 1.356 -4.265 1.00 95.06 89 THR A C 1
ATOM 673 O O . THR A 1 89 ? -1.196 1.945 -3.241 1.00 95.06 89 THR A O 1
ATOM 676 N N . ILE A 1 90 ? -0.749 0.481 -4.896 1.00 94.69 90 ILE A N 1
ATOM 677 C CA . ILE A 1 90 ? 0.620 0.157 -4.487 1.00 94.69 90 ILE A CA 1
ATOM 678 C C . ILE A 1 90 ? 1.552 0.629 -5.600 1.00 94.69 90 ILE A C 1
ATOM 680 O O . ILE A 1 90 ? 1.324 0.302 -6.767 1.00 94.69 90 ILE A O 1
ATOM 684 N N . VAL A 1 91 ? 2.565 1.423 -5.259 1.00 94.00 91 VAL A N 1
ATOM 685 C CA . VAL A 1 91 ? 3.496 2.021 -6.222 1.00 94.00 91 VAL A CA 1
ATOM 686 C C . VAL A 1 91 ? 4.927 1.754 -5.780 1.00 94.00 91 VAL A C 1
ATOM 688 O O . VAL A 1 91 ? 5.331 2.141 -4.691 1.00 94.00 91 VAL A O 1
ATOM 691 N N . LYS A 1 92 ? 5.732 1.141 -6.646 1.00 94.31 92 LYS A N 1
ATOM 692 C CA . LYS A 1 92 ? 7.182 1.054 -6.462 1.00 94.31 92 LYS A CA 1
ATOM 693 C C . LYS A 1 92 ? 7.870 1.744 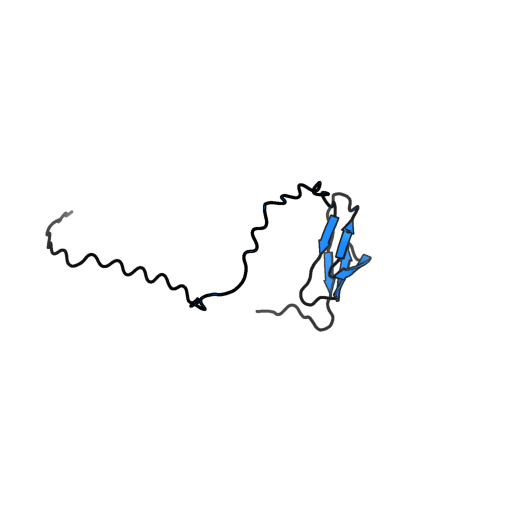-7.628 1.00 94.31 92 LYS A C 1
ATOM 695 O O . LYS A 1 92 ? 7.606 1.427 -8.788 1.00 94.31 92 LYS A O 1
ATOM 700 N N . GLN A 1 93 ? 8.775 2.674 -7.333 1.00 90.31 93 GLN A N 1
ATOM 701 C CA . GLN A 1 93 ? 9.579 3.297 -8.382 1.00 90.31 93 GLN A CA 1
ATOM 702 C C . GLN A 1 93 ? 10.431 2.259 -9.119 1.00 90.31 93 GLN A C 1
ATOM 704 O O . GLN A 1 93 ? 11.057 1.402 -8.502 1.00 90.31 93 GLN A O 1
ATOM 709 N N . GLY A 1 94 ? 10.445 2.346 -10.450 1.00 85.56 94 GLY A N 1
ATOM 710 C CA . GLY A 1 94 ? 11.178 1.417 -11.313 1.00 85.56 94 GLY A CA 1
ATOM 711 C C . GLY A 1 94 ? 10.506 0.055 -11.507 1.00 85.56 94 GLY A C 1
ATOM 712 O O . GLY A 1 94 ? 11.018 -0.754 -12.276 1.00 85.56 94 GLY A O 1
ATOM 713 N N . PHE A 1 95 ? 9.357 -0.194 -10.869 1.00 85.25 95 PHE A N 1
ATOM 714 C CA . PHE A 1 95 ? 8.572 -1.402 -11.085 1.00 85.25 95 PHE A CA 1
ATOM 715 C C . PHE A 1 95 ? 7.392 -1.094 -12.006 1.00 85.25 95 PHE A C 1
ATOM 717 O O . PHE A 1 95 ? 6.435 -0.413 -11.634 1.00 85.25 95 PHE A O 1
ATOM 724 N N . TYR A 1 96 ? 7.469 -1.596 -13.232 1.00 76.00 96 TYR A N 1
ATOM 725 C CA . TYR A 1 96 ? 6.386 -1.504 -14.199 1.00 76.00 96 TYR A CA 1
ATOM 726 C C . TYR A 1 96 ? 5.712 -2.867 -14.263 1.00 76.00 96 TYR A C 1
ATOM 728 O O . TYR A 1 96 ? 6.382 -3.884 -14.422 1.00 76.00 96 TYR A O 1
ATOM 736 N N . GLN A 1 97 ? 4.388 -2.882 -14.143 1.00 67.38 97 GLN A N 1
ATOM 737 C CA . GLN A 1 97 ? 3.577 -4.073 -14.371 1.00 67.38 97 GLN A CA 1
ATOM 738 C C . GLN A 1 97 ? 3.841 -4.588 -15.794 1.00 67.38 97 GLN A C 1
ATOM 740 O O . GLN A 1 97 ? 3.411 -3.995 -16.790 1.00 67.38 97 GLN A O 1
ATOM 745 N N . GLY A 1 98 ? 4.661 -5.638 -15.869 1.00 67.62 98 GLY A N 1
ATOM 746 C CA . GLY A 1 98 ? 5.090 -6.248 -17.117 1.00 67.62 98 GLY A CA 1
ATOM 747 C C . GLY A 1 98 ? 3.876 -6.751 -17.882 1.00 67.62 98 GLY A C 1
ATOM 748 O O . GLY A 1 98 ? 3.026 -7.439 -17.324 1.00 67.62 98 GLY A O 1
ATOM 749 N N . HIS A 1 99 ? 3.779 -6.376 -19.154 1.00 60.75 99 HIS A N 1
ATOM 750 C CA . HIS A 1 99 ? 2.845 -7.016 -20.070 1.00 60.75 99 HIS A CA 1
ATOM 751 C C . HIS A 1 99 ? 3.507 -8.316 -20.533 1.00 60.75 99 HIS A C 1
ATOM 753 O O . HIS A 1 99 ? 4.589 -8.267 -21.120 1.00 60.75 99 HIS A O 1
ATOM 759 N N . CYS A 1 100 ? 2.898 -9.453 -20.200 1.00 54.22 100 CYS A N 1
ATOM 760 C CA . CYS A 1 100 ? 3.245 -10.749 -20.780 1.00 54.22 100 CYS A CA 1
ATOM 761 C C . CYS A 1 100 ? 2.684 -10.873 -22.198 1.00 54.22 100 CYS A C 1
ATOM 763 O O . CYS A 1 100 ? 1.562 -10.364 -22.432 1.00 54.22 100 CYS A O 1
#

Foldseek 3Di:
DDDDDDDDDDDDDDDDPPPPPDDPDPDDDDDDDDDDPDDDPPPVPPPPPQAWDFDADVVWQWFKDKQNHTDGTPRDTGGDDDDDDIDIDTGDPPDDPDDD

Sequence (100 aa):
MKKLASLFIIIAFFTGCATSSGTIYEDTVAAESSQGKGTVAEQNAPEEEKQGLEILSDPEEAEVYLNNSFMGLTPILIEGISRGRYRVTIVKQGFYQGHC

Radius of gyration: 29.92 Å; chains: 1; bounding box: 53×72×64 Å

pLDDT: mean 71.98, std 19.93, range [38.84, 97.19]

Secondary structure (DSSP, 8-state):
---------------------------------------------------EEEE--SSSS-EEEETTEEEEESSEEEESPPSS---EEEE-TT------